Protein AF-A0A1A9QE42-F1 (afdb_monomer)

Sequence (151 aa):
MALKPILTAIAGVGTIGGVATGSYYLLRTNEDNKDTEIKVVTPKSLLQELAGDDFEKLNTATDNPEHDKEWGELIKKYLNPGNIKKINLATPITAGDGKTADNILALKNACKTLLQKSENIVDKDKEMARNWCNKKSALIPKATEGSLPRA

Mean predicted aligned error: 15.83 Å

Radius of gyration: 29.44 Å; Cα contacts (8 Å, |Δi|>4): 110; chains: 1; bounding box: 93×80×57 Å

pLDDT: mean 74.09, std 19.05, range [37.62, 94.38]

Foldseek 3Di:
DDDDDDDDDDDDDDDDDDDDPDDDDPPPPPVDDDDDDPPPPQQDFLLRVLPDPLFDFADLDLPDCGCLVVLQLLLVCLVVVPPHDDQDWPDDQDDDPPCSSVSSNRLSVSLVVLRRDRPPDDVVSNVNCLQRGGPNHPSGDDPPDDPDPPD

Organism: NCBI:txid432608

Structure (mmCIF, N/CA/C/O backbone):
data_AF-A0A1A9QE42-F1
#
_entry.id   AF-A0A1A9QE42-F1
#
loop_
_atom_site.group_PDB
_atom_site.id
_atom_site.type_symbol
_atom_site.label_atom_id
_atom_site.label_alt_id
_atom_site.label_comp_id
_atom_site.label_asym_id
_atom_site.label_entity_id
_atom_site.label_seq_id
_atom_site.pdbx_PDB_ins_code
_atom_site.Cartn_x
_atom_site.Cartn_y
_atom_site.Cartn_z
_atom_site.occupancy
_atom_site.B_iso_or_equiv
_atom_site.auth_seq_id
_atom_site.auth_comp_id
_atom_site.auth_asym_id
_atom_site.auth_atom_id
_atom_site.pdbx_PDB_model_num
ATOM 1 N N . MET A 1 1 ? 55.199 61.631 -25.850 1.00 37.62 1 MET A N 1
ATOM 2 C CA . MET A 1 1 ? 56.049 60.430 -26.005 1.00 37.62 1 MET A CA 1
ATOM 3 C C . MET A 1 1 ? 55.155 59.214 -25.856 1.00 37.62 1 MET A C 1
ATOM 5 O O . MET A 1 1 ? 54.446 59.126 -24.866 1.00 37.62 1 MET A O 1
ATOM 9 N N . ALA A 1 2 ? 55.111 58.360 -26.876 1.00 47.47 2 ALA A N 1
ATOM 10 C CA . ALA A 1 2 ? 54.311 57.141 -26.903 1.00 47.47 2 ALA A CA 1
ATOM 11 C C . ALA A 1 2 ? 55.162 55.958 -26.428 1.00 47.47 2 ALA A C 1
ATOM 13 O O . ALA A 1 2 ? 56.290 55.809 -26.894 1.00 47.47 2 ALA A O 1
ATOM 14 N N . LEU A 1 3 ? 54.621 55.109 -25.555 1.00 44.25 3 LEU A N 1
ATOM 15 C CA . LEU A 1 3 ? 55.224 53.826 -25.197 1.00 44.25 3 LEU A CA 1
ATOM 16 C C . LEU A 1 3 ? 54.167 52.725 -25.340 1.00 44.25 3 LEU A C 1
ATOM 18 O O . LEU A 1 3 ? 53.099 52.779 -24.736 1.00 44.25 3 LEU A O 1
ATOM 22 N N . LYS A 1 4 ? 54.475 51.780 -26.231 1.00 45.75 4 LYS A N 1
ATOM 23 C CA . LYS A 1 4 ? 53.705 50.576 -26.570 1.00 45.75 4 LYS A CA 1
ATOM 24 C C . LYS A 1 4 ? 53.989 49.460 -25.546 1.00 45.75 4 LYS A C 1
ATOM 26 O O . LYS A 1 4 ? 55.092 49.440 -24.999 1.00 45.75 4 LYS A O 1
ATOM 31 N N . PRO A 1 5 ? 53.058 48.516 -25.317 1.00 53.81 5 PRO A N 1
ATOM 32 C CA . PRO A 1 5 ? 53.241 47.424 -24.362 1.00 53.81 5 PRO A CA 1
ATOM 33 C C . PRO A 1 5 ? 54.117 46.293 -24.926 1.00 53.81 5 PRO A C 1
ATOM 35 O O . PRO A 1 5 ? 54.009 45.936 -26.099 1.00 53.81 5 PRO A O 1
ATOM 38 N N . ILE A 1 6 ? 54.966 45.723 -24.066 1.00 49.62 6 ILE A N 1
ATOM 39 C CA . ILE A 1 6 ? 55.826 44.566 -24.347 1.00 49.62 6 ILE A CA 1
ATOM 40 C C . ILE A 1 6 ? 55.251 43.322 -23.649 1.00 49.62 6 ILE A C 1
ATOM 42 O O . ILE A 1 6 ? 54.850 43.371 -22.489 1.00 49.62 6 ILE A O 1
ATOM 46 N N . LEU A 1 7 ? 55.228 42.229 -24.415 1.00 54.75 7 LEU A N 1
ATOM 47 C CA . LEU A 1 7 ? 54.902 40.834 -24.094 1.00 54.75 7 LEU A CA 1
ATOM 48 C C . LEU A 1 7 ? 55.555 40.289 -22.815 1.00 54.75 7 LEU A C 1
ATOM 50 O O . LEU A 1 7 ? 56.723 40.575 -22.561 1.00 54.75 7 LEU A O 1
ATOM 54 N N . THR A 1 8 ? 54.902 39.332 -22.140 1.00 48.69 8 THR A N 1
ATOM 55 C CA . THR 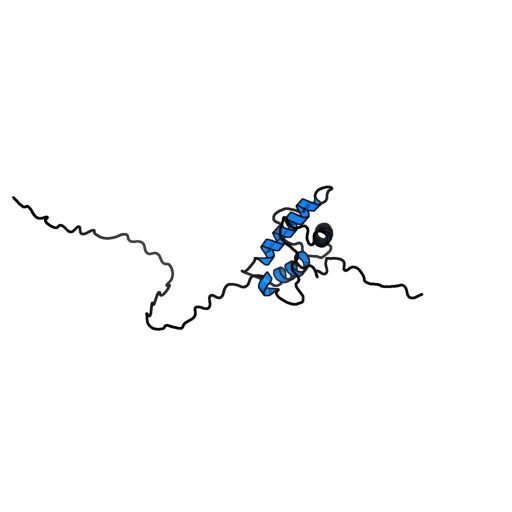A 1 8 ? 55.608 38.133 -21.636 1.00 48.69 8 THR A CA 1
ATOM 56 C C . THR A 1 8 ? 54.663 36.969 -21.320 1.00 48.69 8 THR A C 1
ATOM 58 O O . THR A 1 8 ? 53.677 37.114 -20.605 1.00 48.69 8 THR A O 1
ATOM 61 N N . ALA A 1 9 ? 54.992 35.808 -21.889 1.00 53.25 9 ALA A N 1
ATOM 62 C CA . ALA A 1 9 ? 54.388 34.509 -21.629 1.00 53.25 9 ALA A CA 1
ATOM 63 C C . ALA A 1 9 ? 54.860 33.951 -20.277 1.00 53.25 9 ALA A C 1
ATOM 65 O O . ALA A 1 9 ? 56.025 34.123 -19.918 1.00 53.25 9 ALA A O 1
ATOM 66 N N . ILE A 1 10 ? 53.985 33.234 -19.567 1.00 50.34 10 ILE A N 1
ATOM 67 C CA . ILE A 1 10 ? 54.361 32.463 -18.378 1.00 50.34 10 ILE A CA 1
ATOM 68 C C . ILE A 1 10 ? 54.136 30.984 -18.690 1.00 50.34 10 ILE A C 1
ATOM 70 O O . ILE A 1 10 ? 53.006 30.523 -18.836 1.00 50.34 10 ILE A O 1
ATOM 74 N N . ALA A 1 11 ? 55.247 30.265 -18.831 1.00 53.06 11 ALA A N 1
ATOM 75 C CA . ALA A 1 11 ? 55.303 28.815 -18.864 1.00 53.06 11 ALA A CA 1
ATOM 76 C C . ALA A 1 11 ? 55.083 28.275 -17.442 1.00 53.06 11 ALA A C 1
ATOM 78 O O . ALA A 1 11 ? 55.794 28.668 -16.517 1.00 53.06 11 ALA A O 1
ATOM 79 N N . GLY A 1 12 ? 54.104 27.386 -17.268 1.00 45.31 12 GLY A N 1
ATOM 80 C CA . GLY A 1 12 ? 53.845 26.670 -16.019 1.00 45.31 12 GLY A CA 1
ATOM 81 C C . GLY A 1 12 ? 54.093 25.173 -16.194 1.00 45.31 12 GLY A C 1
ATOM 82 O O . GLY A 1 12 ? 53.521 24.541 -17.076 1.00 45.31 12 GLY A O 1
ATOM 83 N N . VAL A 1 13 ? 54.985 24.637 -15.366 1.00 51.59 13 VAL A N 1
ATOM 84 C CA . VAL A 1 13 ? 55.571 23.293 -15.408 1.00 51.59 13 VAL A CA 1
ATOM 85 C C . VAL A 1 13 ? 54.728 22.283 -14.614 1.00 51.59 13 VAL A C 1
ATOM 87 O O . VAL A 1 13 ? 54.366 22.550 -13.477 1.00 51.59 13 VAL A O 1
ATOM 90 N N . GLY A 1 14 ? 54.470 21.122 -15.225 1.00 51.94 14 GLY A N 1
ATOM 91 C CA . GLY A 1 14 ? 54.789 19.777 -14.710 1.00 51.94 14 GLY A CA 1
ATOM 92 C C . GLY A 1 14 ? 54.245 19.247 -13.367 1.00 51.94 14 GLY A C 1
ATOM 93 O O . GLY A 1 14 ? 54.569 19.733 -12.293 1.00 51.94 14 GLY A O 1
ATOM 94 N N . THR A 1 15 ? 53.613 18.071 -13.498 1.00 53.75 15 THR A N 1
ATOM 95 C CA . THR A 1 15 ? 53.556 16.906 -12.585 1.00 53.75 15 THR A CA 1
ATOM 96 C C . THR A 1 15 ? 52.681 16.965 -11.331 1.00 53.75 15 THR A C 1
ATOM 98 O O . THR A 1 15 ? 53.119 17.383 -10.266 1.00 53.75 15 THR A O 1
ATOM 101 N N . ILE A 1 16 ? 51.508 16.326 -11.416 1.00 50.75 16 ILE A N 1
ATOM 102 C CA . ILE A 1 16 ? 50.961 15.556 -10.292 1.00 50.75 16 ILE A CA 1
ATOM 103 C C . ILE A 1 16 ? 50.712 14.138 -10.802 1.00 50.75 16 ILE A C 1
ATOM 105 O O . ILE A 1 16 ? 49.814 13.887 -11.603 1.00 50.75 16 ILE A O 1
ATOM 109 N N . GLY A 1 17 ? 51.591 13.230 -10.382 1.00 47.62 17 GLY A N 1
ATOM 110 C CA . GLY A 1 17 ? 51.417 11.799 -10.555 1.00 47.62 17 GLY A CA 1
ATOM 111 C C . GLY A 1 17 ? 50.293 11.291 -9.657 1.00 47.62 17 GLY A C 1
ATOM 112 O O . GLY A 1 17 ? 50.230 11.615 -8.474 1.00 47.62 17 GLY A O 1
ATOM 113 N N . GLY A 1 18 ? 49.424 10.477 -10.240 1.00 44.84 18 GLY A N 1
ATOM 114 C CA . GLY A 1 18 ? 48.373 9.743 -9.554 1.00 44.84 18 GLY A CA 1
ATOM 115 C C . GLY A 1 18 ? 47.697 8.827 -10.561 1.00 44.84 18 GLY A C 1
ATOM 116 O O . GLY A 1 18 ? 46.853 9.263 -11.335 1.00 44.84 18 GLY A O 1
ATOM 117 N N . VAL A 1 19 ? 48.115 7.563 -10.604 1.00 51.16 19 VAL A N 1
ATOM 118 C CA . VAL A 1 19 ? 47.432 6.518 -11.375 1.00 51.16 19 VAL A CA 1
ATOM 119 C C . VAL A 1 19 ? 46.074 6.260 -10.730 1.00 51.16 19 VAL A C 1
ATOM 121 O O . VAL A 1 19 ? 45.980 5.555 -9.730 1.00 51.16 19 VAL A O 1
ATOM 124 N N . ALA A 1 20 ? 45.019 6.831 -11.306 1.00 48.28 20 ALA A N 1
ATOM 125 C CA . ALA A 1 20 ? 43.667 6.342 -11.097 1.00 48.28 20 ALA A CA 1
ATOM 126 C C . ALA A 1 20 ? 43.418 5.216 -12.108 1.00 48.28 20 ALA A C 1
ATOM 128 O O . ALA A 1 20 ? 43.107 5.445 -13.276 1.00 48.28 20 ALA A O 1
ATOM 129 N N . THR A 1 21 ? 43.591 3.977 -11.656 1.00 56.78 21 THR A N 1
ATOM 130 C CA . THR A 1 21 ? 42.957 2.818 -12.278 1.00 56.78 21 THR A CA 1
ATOM 131 C C . THR A 1 21 ? 41.445 2.992 -12.151 1.00 56.78 21 THR A C 1
ATOM 133 O O . THR A 1 21 ? 40.876 2.873 -11.071 1.00 56.78 21 THR A O 1
ATOM 136 N N . GLY A 1 22 ? 40.786 3.321 -13.257 1.00 46.12 22 GLY A N 1
ATOM 137 C CA . GLY A 1 22 ? 39.348 3.560 -13.262 1.00 46.12 22 GLY A CA 1
ATOM 138 C C . GLY A 1 22 ? 38.793 3.589 -14.672 1.00 46.12 22 GLY A C 1
ATOM 139 O O . GLY A 1 22 ? 38.494 4.651 -15.192 1.00 46.12 22 GLY A O 1
ATOM 140 N N . SER A 1 23 ? 38.723 2.404 -15.275 1.00 47.69 23 SER A N 1
ATOM 141 C CA . SER A 1 23 ? 37.810 2.013 -16.353 1.00 47.69 23 SER A CA 1
ATOM 142 C C . SER A 1 23 ? 37.538 3.041 -17.456 1.00 47.69 23 SER A C 1
ATOM 144 O O . SER A 1 23 ? 36.629 3.859 -17.365 1.00 47.69 23 SER A O 1
ATOM 146 N N . TYR A 1 24 ? 38.289 2.884 -18.550 1.00 46.09 24 TYR A N 1
ATOM 147 C CA . TYR A 1 24 ? 37.805 2.941 -19.934 1.00 46.09 24 TYR A CA 1
ATOM 148 C C . TYR A 1 24 ? 36.317 3.321 -20.084 1.00 46.09 24 TYR A C 1
ATOM 150 O O . TYR A 1 24 ? 35.446 2.454 -20.124 1.00 46.09 24 TYR A O 1
ATOM 158 N N . TYR A 1 25 ? 36.035 4.608 -20.266 1.00 51.28 25 TYR A N 1
ATOM 159 C CA . TYR A 1 25 ? 34.904 5.028 -21.085 1.00 51.28 25 TYR A CA 1
ATOM 160 C C . TYR A 1 25 ? 35.480 5.711 -22.317 1.00 51.28 25 TYR A C 1
ATOM 162 O O . TYR A 1 25 ? 35.913 6.860 -22.287 1.00 51.28 25 TYR A O 1
ATOM 170 N N . LEU A 1 26 ? 35.556 4.925 -23.391 1.00 52.41 26 LEU A N 1
ATOM 171 C CA . LEU A 1 26 ? 35.892 5.357 -24.739 1.00 52.41 26 LEU A CA 1
ATOM 172 C C . LEU A 1 26 ? 34.898 6.437 -25.185 1.00 52.41 26 LEU A C 1
ATOM 174 O O . LEU A 1 26 ? 33.880 6.141 -25.806 1.00 52.41 26 LEU A O 1
ATOM 178 N N . LEU A 1 27 ? 35.213 7.699 -24.908 1.00 50.91 27 LEU A N 1
ATOM 179 C CA . LEU A 1 27 ? 34.693 8.824 -25.673 1.00 50.91 27 LEU A CA 1
ATOM 180 C C . LEU A 1 27 ? 35.377 8.799 -27.040 1.00 50.91 27 LEU A C 1
ATOM 182 O O . LEU A 1 27 ? 36.393 9.447 -27.271 1.00 50.91 27 LEU A O 1
ATOM 186 N N . ARG A 1 28 ? 34.823 7.995 -27.946 1.00 44.22 28 ARG A N 1
ATOM 187 C CA . ARG A 1 28 ? 35.082 8.122 -29.375 1.00 44.22 28 ARG A CA 1
ATOM 188 C C . ARG A 1 28 ? 33.963 8.980 -29.950 1.00 44.22 28 ARG A C 1
ATOM 190 O O . ARG A 1 28 ? 32.933 8.465 -30.371 1.00 44.22 28 ARG A O 1
ATOM 197 N N . THR A 1 29 ? 34.149 10.295 -29.924 1.00 44.31 29 THR A N 1
ATOM 198 C CA . THR A 1 29 ? 33.331 11.213 -30.717 1.00 44.31 29 THR A CA 1
ATOM 199 C C . THR A 1 29 ? 33.710 11.005 -32.180 1.00 44.31 29 THR A C 1
ATOM 201 O O . THR A 1 29 ? 34.684 11.571 -32.666 1.00 44.31 29 THR A O 1
ATOM 204 N N . ASN A 1 30 ? 32.988 10.126 -32.874 1.00 40.69 30 ASN A N 1
ATOM 205 C CA . ASN A 1 30 ? 32.936 10.208 -34.326 1.00 40.69 30 ASN A CA 1
ATOM 206 C C . ASN A 1 30 ? 31.893 11.288 -34.644 1.00 40.69 30 ASN A C 1
ATOM 208 O O . ASN A 1 30 ? 30.700 11.073 -34.446 1.00 40.69 30 ASN A O 1
ATOM 212 N N . GLU A 1 31 ? 32.369 12.450 -35.084 1.00 50.78 31 GLU A N 1
ATOM 213 C CA . GLU A 1 31 ? 31.597 13.620 -35.541 1.00 50.78 31 GLU A CA 1
ATOM 214 C C . GLU A 1 31 ? 30.873 13.410 -36.885 1.00 50.78 31 GLU A C 1
ATOM 216 O O . GLU A 1 31 ? 30.484 14.362 -37.547 1.00 50.78 31 GLU A O 1
ATOM 221 N N . ASP A 1 32 ? 30.616 12.169 -37.278 1.00 49.00 32 ASP A N 1
ATOM 222 C CA . ASP A 1 32 ? 29.921 11.847 -38.518 1.00 49.00 32 ASP A CA 1
ATOM 223 C C . ASP A 1 32 ? 28.941 10.724 -38.223 1.00 49.00 32 ASP A C 1
ATOM 225 O O . ASP A 1 32 ? 29.327 9.561 -38.199 1.00 49.00 32 ASP A O 1
ATOM 229 N N . ASN A 1 33 ? 27.711 11.096 -37.865 1.00 43.66 33 ASN A N 1
ATOM 230 C CA . ASN A 1 33 ? 26.443 10.410 -38.146 1.00 43.66 33 ASN A CA 1
ATOM 231 C C . ASN A 1 33 ? 25.339 11.136 -37.352 1.00 43.66 33 ASN A C 1
ATOM 233 O O . ASN A 1 33 ? 25.029 10.808 -36.207 1.00 43.66 33 ASN A O 1
ATOM 237 N N . LYS A 1 34 ? 24.743 12.161 -37.978 1.00 46.78 34 LYS A N 1
ATOM 238 C CA . LYS A 1 34 ? 23.351 12.545 -37.696 1.00 46.78 34 LYS A CA 1
ATOM 239 C C . LYS A 1 34 ? 22.483 11.287 -37.845 1.00 46.78 34 LYS A C 1
ATOM 241 O O . LYS A 1 34 ? 22.752 10.491 -38.735 1.00 46.78 34 LYS A O 1
ATOM 246 N N . ASP A 1 35 ? 21.469 11.140 -36.996 1.00 49.91 35 ASP A N 1
ATOM 247 C CA . ASP A 1 35 ? 20.508 10.021 -36.967 1.00 49.91 35 ASP A CA 1
ATOM 248 C C . ASP A 1 35 ? 20.939 8.743 -36.229 1.00 49.91 35 ASP A C 1
ATOM 250 O O . ASP A 1 35 ? 20.719 7.622 -36.678 1.00 49.91 35 ASP A O 1
ATOM 254 N N . THR A 1 36 ? 21.452 8.880 -35.005 1.00 40.19 36 THR A N 1
ATOM 255 C CA . THR A 1 36 ? 21.215 7.834 -33.994 1.00 40.19 36 THR A CA 1
ATOM 256 C C . THR A 1 36 ? 20.475 8.451 -32.817 1.00 40.19 36 THR A C 1
ATOM 258 O O . THR A 1 36 ? 21.071 9.050 -31.924 1.00 40.19 36 THR A O 1
ATOM 261 N N . GLU A 1 37 ? 19.146 8.353 -32.849 1.00 45.66 37 GLU A N 1
ATOM 262 C CA . GLU A 1 37 ? 18.285 8.632 -31.703 1.00 45.66 37 GLU A CA 1
ATOM 263 C C . GLU A 1 37 ? 18.789 7.783 -30.529 1.00 45.66 37 GLU A 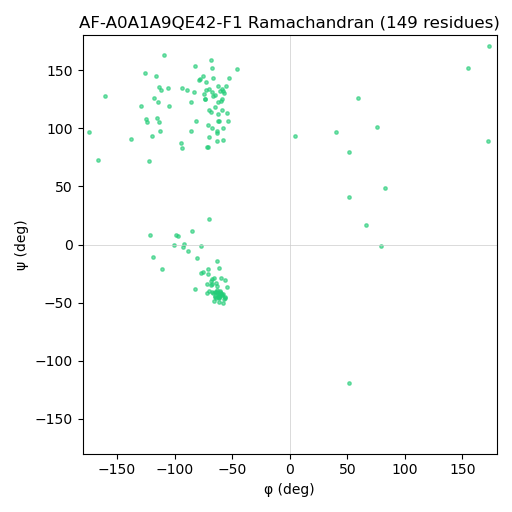C 1
ATOM 265 O O . GLU A 1 37 ? 18.648 6.556 -30.517 1.00 45.66 37 GLU A O 1
ATOM 270 N N . ILE A 1 38 ? 19.449 8.421 -29.557 1.00 43.53 38 ILE A N 1
ATOM 271 C CA . ILE A 1 38 ? 19.779 7.780 -28.290 1.00 43.53 38 ILE A CA 1
ATOM 272 C C . ILE A 1 38 ? 18.435 7.459 -27.641 1.00 43.53 38 ILE A C 1
ATOM 274 O O . ILE A 1 38 ? 17.827 8.312 -26.996 1.00 43.53 38 ILE A O 1
ATOM 278 N N . LYS A 1 39 ? 17.952 6.226 -27.822 1.00 43.31 39 LYS A N 1
ATOM 279 C CA . LYS A 1 39 ? 16.896 5.667 -26.982 1.00 43.31 39 LYS A CA 1
ATOM 280 C C . LYS A 1 39 ? 17.457 5.593 -25.572 1.00 43.31 39 LYS A C 1
ATOM 282 O O . LYS A 1 39 ? 18.060 4.599 -25.175 1.00 43.31 39 LYS A O 1
ATOM 287 N N . VAL A 1 40 ? 17.277 6.675 -24.823 1.00 45.53 40 VAL A N 1
ATOM 288 C CA . VAL A 1 40 ? 17.387 6.669 -23.372 1.00 45.53 40 VAL A CA 1
ATOM 289 C C . VAL A 1 40 ? 16.358 5.647 -22.906 1.00 45.53 40 VAL A C 1
ATOM 291 O O . VAL A 1 40 ? 15.157 5.910 -22.917 1.00 45.53 40 VAL A O 1
ATOM 294 N N . VAL A 1 41 ? 16.811 4.433 -22.590 1.00 51.62 41 VAL A N 1
ATOM 295 C CA . VAL A 1 41 ? 15.966 3.423 -21.957 1.00 51.62 41 VAL A CA 1
ATOM 296 C C . VAL A 1 41 ? 15.766 3.896 -20.526 1.00 51.62 41 VAL A C 1
ATOM 298 O O . VAL A 1 41 ? 16.516 3.537 -19.623 1.00 51.62 41 VAL A O 1
ATOM 301 N N . THR A 1 42 ? 14.796 4.784 -20.322 1.00 57.06 42 THR A N 1
ATOM 302 C CA . THR A 1 42 ? 14.371 5.175 -18.984 1.00 57.06 42 THR A CA 1
ATOM 303 C C . THR A 1 42 ? 13.824 3.915 -18.316 1.00 57.06 42 THR A C 1
ATOM 305 O O . THR A 1 42 ? 12.925 3.283 -18.883 1.00 57.06 42 THR A O 1
ATOM 308 N N . PRO A 1 43 ? 14.358 3.495 -17.157 1.00 62.06 43 PRO A N 1
ATOM 309 C CA . PRO A 1 43 ? 13.854 2.314 -16.479 1.00 62.06 43 PRO A CA 1
ATOM 310 C C . PRO A 1 43 ? 12.375 2.534 -16.158 1.00 62.06 43 PRO A C 1
ATOM 312 O O . PRO A 1 43 ? 12.004 3.542 -15.547 1.00 62.06 43 PRO A O 1
ATOM 315 N N . LYS A 1 44 ? 11.521 1.619 -16.628 1.00 73.94 44 LYS A N 1
ATOM 316 C CA . LYS A 1 44 ? 10.080 1.699 -16.388 1.00 73.94 44 LYS A CA 1
ATOM 317 C C . LYS A 1 44 ? 9.828 1.649 -14.888 1.00 73.94 44 LYS A C 1
ATOM 319 O O . LYS A 1 44 ? 10.372 0.796 -14.190 1.00 73.94 44 LYS A O 1
ATOM 324 N N . SER A 1 45 ? 9.003 2.561 -14.386 1.00 84.69 45 SER A N 1
ATOM 325 C CA . SER A 1 45 ? 8.564 2.481 -12.994 1.00 84.69 45 SER A CA 1
ATOM 326 C C . SER A 1 45 ? 7.649 1.275 -12.793 1.00 84.69 45 SER A C 1
ATOM 328 O O . SER A 1 45 ? 7.008 0.802 -13.733 1.00 84.69 45 SER A O 1
ATOM 330 N N . LEU A 1 46 ? 7.522 0.806 -11.554 1.00 86.06 46 LEU A N 1
ATOM 331 C CA . LEU A 1 46 ? 6.598 -0.265 -11.197 1.00 86.06 46 LEU A CA 1
ATOM 332 C C . LEU A 1 46 ? 5.168 0.069 -11.637 1.00 86.06 46 LEU A C 1
ATOM 334 O O . LEU A 1 46 ? 4.453 -0.804 -12.113 1.00 86.06 46 LEU A O 1
ATOM 338 N N . LEU A 1 47 ? 4.766 1.339 -11.547 1.00 85.69 47 LEU A N 1
ATOM 339 C CA . LEU A 1 47 ? 3.476 1.791 -12.065 1.00 85.69 47 LEU A CA 1
ATOM 340 C C . LEU A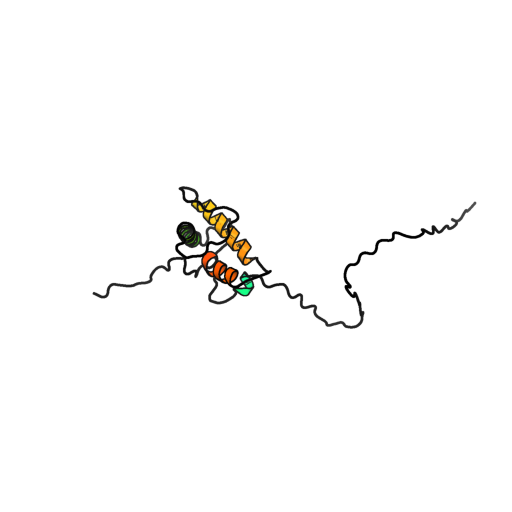 1 47 ? 3.334 1.579 -13.583 1.00 85.69 47 LEU A C 1
ATOM 342 O O . LEU A 1 47 ? 2.263 1.191 -14.036 1.00 85.69 47 LEU A O 1
ATOM 346 N N . GLN A 1 48 ? 4.389 1.826 -14.365 1.00 84.19 48 GLN A N 1
ATOM 347 C CA . GLN A 1 48 ? 4.388 1.581 -15.813 1.00 84.19 48 GLN A CA 1
ATOM 348 C C . GLN A 1 48 ? 4.428 0.085 -16.146 1.00 84.19 48 GLN A C 1
ATOM 350 O O . GLN A 1 48 ? 3.811 -0.338 -17.117 1.00 84.19 48 GLN A O 1
ATOM 355 N N . GLU A 1 49 ? 5.118 -0.718 -15.336 1.00 83.69 49 GLU A N 1
ATOM 356 C CA . GLU A 1 49 ? 5.142 -2.184 -15.442 1.00 83.69 49 GLU A CA 1
ATOM 357 C C . GLU A 1 49 ? 3.790 -2.828 -15.112 1.00 83.69 49 GLU A C 1
ATOM 359 O O . GLU A 1 49 ? 3.467 -3.896 -15.625 1.00 83.69 49 GLU A O 1
ATOM 364 N N . LEU A 1 50 ? 3.011 -2.192 -14.237 1.00 86.25 50 LEU A N 1
ATOM 365 C CA . LEU A 1 50 ? 1.675 -2.634 -13.845 1.00 86.25 50 LEU A CA 1
ATOM 366 C C . LEU A 1 50 ? 0.570 -2.026 -14.714 1.00 86.25 50 LEU A C 1
ATOM 368 O O . LEU A 1 50 ? -0.595 -2.317 -14.471 1.00 86.25 50 LEU A O 1
ATOM 372 N N . ALA A 1 51 ? 0.901 -1.192 -15.703 1.00 77.44 51 ALA A N 1
ATOM 373 C CA . ALA A 1 51 ? -0.095 -0.587 -16.577 1.00 77.44 51 ALA A CA 1
ATOM 374 C C . ALA A 1 51 ? -0.850 -1.680 -17.361 1.00 77.44 51 ALA A C 1
ATOM 376 O O . ALA A 1 51 ? -0.273 -2.365 -18.203 1.00 77.44 51 ALA A O 1
ATOM 377 N N . GLY A 1 52 ? -2.140 -1.849 -17.062 1.00 73.94 52 GLY A N 1
ATOM 378 C CA . GLY A 1 52 ? -3.015 -2.866 -17.646 1.00 73.94 52 GLY A CA 1
ATOM 379 C C . GLY A 1 52 ? -4.384 -2.896 -16.958 1.00 73.94 52 GLY A C 1
ATOM 380 O O . GLY A 1 52 ? -4.585 -2.247 -15.930 1.00 73.94 52 GLY A O 1
ATOM 381 N N . ASP A 1 53 ? -5.336 -3.651 -17.512 1.00 63.97 53 ASP A N 1
ATOM 382 C CA . ASP A 1 53 ? -6.740 -3.673 -17.056 1.00 63.97 53 ASP A CA 1
ATOM 383 C C . ASP A 1 53 ? -6.937 -4.145 -15.602 1.00 63.97 53 ASP A C 1
ATOM 385 O O . ASP A 1 53 ? -7.959 -3.857 -14.963 1.00 63.97 53 ASP A O 1
ATOM 389 N N . ASP A 1 54 ? -5.956 -4.857 -15.050 1.00 80.50 54 ASP A N 1
ATOM 390 C CA . ASP A 1 54 ? -6.005 -5.449 -13.717 1.00 80.50 54 ASP A CA 1
ATOM 391 C C . ASP A 1 54 ? -5.409 -4.553 -12.614 1.00 80.50 54 ASP A C 1
ATOM 393 O O . ASP A 1 54 ? -5.479 -4.903 -11.430 1.00 80.50 54 ASP A O 1
ATOM 397 N N . PHE A 1 55 ? -4.876 -3.379 -12.972 1.00 86.81 55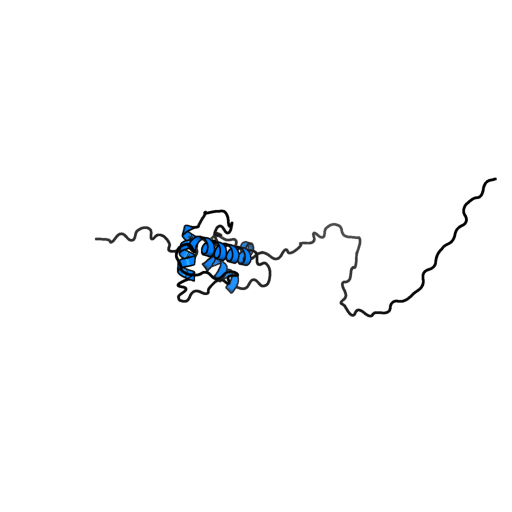 PHE A N 1
ATOM 398 C CA . PHE A 1 55 ? -4.289 -2.434 -12.028 1.00 86.81 55 PHE A CA 1
ATOM 399 C C . PHE A 1 55 ? -4.919 -1.041 -12.124 1.00 86.81 55 PHE A C 1
ATOM 401 O O . PHE A 1 55 ? -4.655 -0.264 -13.038 1.00 86.81 55 PHE A O 1
ATOM 408 N N . GLU A 1 56 ? -5.713 -0.691 -11.115 1.00 89.75 56 GLU A N 1
ATOM 409 C CA . GLU A 1 56 ? -6.265 0.649 -10.943 1.00 89.75 56 GLU A CA 1
ATOM 410 C C . GLU A 1 56 ? -5.651 1.261 -9.687 1.00 89.75 56 GLU A C 1
ATOM 412 O O . GLU A 1 56 ? -5.970 0.860 -8.567 1.00 89.75 56 GLU A O 1
ATOM 417 N N . LYS A 1 57 ? -4.715 2.200 -9.862 1.00 90.38 57 LYS A N 1
ATOM 418 C CA . LYS A 1 57 ? -3.988 2.785 -8.728 1.00 90.38 57 LYS A CA 1
ATOM 419 C C . LYS A 1 57 ? -4.958 3.451 -7.746 1.00 90.38 57 LYS A C 1
ATOM 421 O O . LYS A 1 57 ? -5.818 4.234 -8.147 1.00 90.38 57 LYS A O 1
ATOM 426 N N . LEU A 1 58 ? -4.773 3.190 -6.455 1.00 90.56 58 LEU A N 1
ATOM 427 C CA . LEU A 1 58 ? -5.390 4.006 -5.414 1.00 90.56 58 LEU A CA 1
ATOM 428 C C . LEU A 1 58 ? -4.774 5.406 -5.423 1.00 90.56 58 LEU A C 1
ATOM 430 O O . LEU A 1 58 ? -3.614 5.601 -5.798 1.00 90.56 58 LEU A O 1
ATOM 434 N N . ASN A 1 59 ? -5.554 6.390 -4.987 1.00 90.31 59 ASN A N 1
ATOM 435 C CA . ASN A 1 59 ? -5.064 7.755 -4.875 1.00 90.31 59 ASN A CA 1
ATOM 436 C C . ASN A 1 59 ? -4.054 7.836 -3.717 1.00 90.31 59 ASN A C 1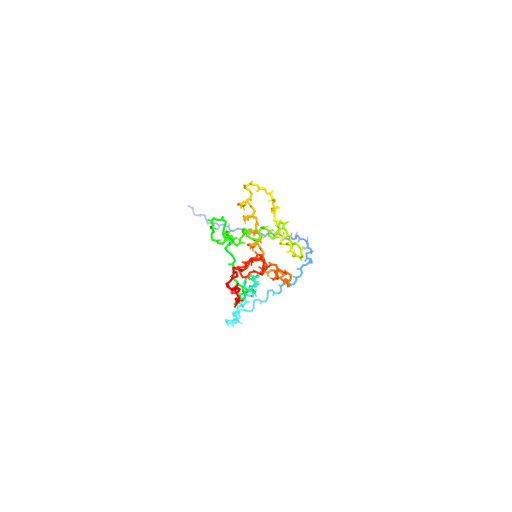
ATOM 438 O O . ASN A 1 59 ? -4.400 7.604 -2.558 1.00 90.31 59 ASN A O 1
ATOM 442 N N . THR A 1 60 ? -2.794 8.135 -4.044 1.00 89.56 60 THR A N 1
ATOM 443 C CA . THR A 1 60 ? -1.693 8.272 -3.078 1.00 89.56 60 THR A CA 1
ATOM 444 C C . THR A 1 60 ? -1.388 9.731 -2.718 1.00 89.56 60 THR A C 1
ATOM 446 O O . THR A 1 60 ? -0.352 9.996 -2.106 1.00 89.56 60 THR A O 1
ATOM 449 N N . ALA A 1 61 ? -2.210 10.694 -3.146 1.00 86.19 61 ALA A N 1
ATOM 450 C CA . ALA A 1 61 ? -2.077 12.088 -2.737 1.00 86.19 61 ALA A CA 1
ATOM 451 C C . ALA A 1 61 ? -2.531 12.239 -1.279 1.00 86.19 61 ALA A C 1
ATOM 453 O O . ALA A 1 61 ? -3.549 11.690 -0.856 1.00 86.19 61 ALA A O 1
ATOM 454 N N . THR A 1 62 ? -1.725 12.940 -0.489 1.00 81.56 62 THR A N 1
ATOM 455 C CA . THR A 1 62 ? -1.857 13.003 0.973 1.00 81.56 62 THR A CA 1
ATOM 456 C C . THR A 1 62 ? -3.006 13.898 1.432 1.00 81.56 62 THR A C 1
ATOM 458 O O . THR A 1 62 ? -3.520 13.723 2.528 1.00 81.56 62 THR A O 1
ATOM 461 N N . ASP A 1 63 ? -3.403 14.840 0.586 1.00 82.50 63 ASP A N 1
ATOM 462 C CA . ASP A 1 63 ? -4.443 15.849 0.777 1.00 82.50 63 ASP A CA 1
ATOM 463 C C . ASP A 1 63 ? -5.771 15.485 0.093 1.00 82.50 63 ASP A C 1
ATOM 465 O O . ASP A 1 63 ? -6.744 16.230 0.189 1.00 82.50 63 ASP A O 1
ATOM 469 N N . ASN A 1 64 ? -5.828 14.337 -0.587 1.00 82.75 64 ASN A N 1
ATOM 470 C CA . ASN A 1 64 ? -7.010 13.908 -1.317 1.00 82.75 64 ASN A CA 1
ATOM 471 C C . ASN A 1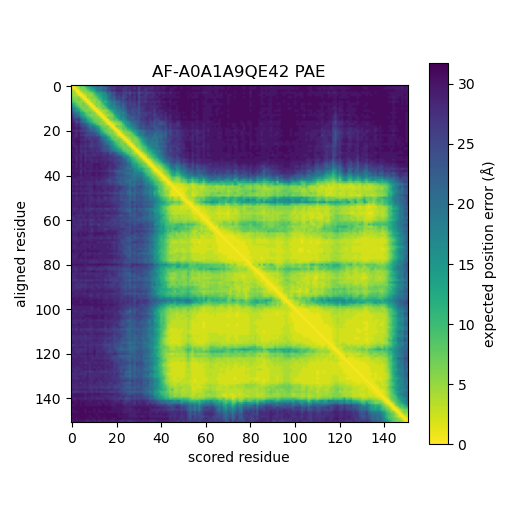 64 ? -7.749 12.789 -0.553 1.00 82.75 64 ASN A C 1
ATOM 473 O O . ASN A 1 64 ? -7.156 11.722 -0.347 1.00 82.75 64 ASN A O 1
ATOM 477 N N . PRO A 1 65 ? -9.021 12.999 -0.153 1.00 84.00 65 PRO A N 1
ATOM 478 C CA . PRO A 1 65 ? -9.825 11.989 0.541 1.00 84.00 65 PRO A CA 1
ATOM 479 C C . PRO A 1 65 ? -10.381 10.900 -0.395 1.00 84.00 65 PRO A C 1
ATOM 481 O O . PRO A 1 65 ? -11.089 9.985 0.031 1.00 84.00 65 PRO A O 1
ATOM 484 N N . GLU A 1 66 ? -10.107 10.992 -1.696 1.00 85.50 66 GLU A N 1
ATOM 485 C CA . GLU A 1 66 ? -10.473 9.971 -2.664 1.00 85.50 66 GLU A CA 1
ATOM 486 C C . GLU A 1 66 ? -9.872 8.615 -2.265 1.00 85.50 66 GLU A C 1
ATOM 488 O O . GLU A 1 66 ? -8.677 8.480 -1.987 1.00 85.50 66 GLU A O 1
ATOM 493 N N . HIS A 1 67 ? -10.729 7.597 -2.267 1.00 88.81 67 HIS A N 1
ATOM 494 C CA . HIS A 1 67 ? -10.436 6.233 -1.836 1.00 88.81 67 HIS A CA 1
ATOM 495 C C . HIS A 1 67 ? -10.139 6.033 -0.335 1.00 88.81 67 HIS A C 1
ATOM 497 O O . HIS A 1 67 ? -9.607 4.991 0.053 1.00 88.81 67 HIS A O 1
ATOM 503 N N . ASP A 1 68 ? -10.479 6.980 0.549 1.00 87.69 68 ASP A N 1
ATOM 504 C CA . ASP A 1 68 ? -10.251 6.820 1.997 1.00 87.69 68 ASP A CA 1
ATOM 505 C C . ASP A 1 68 ? -10.974 5.599 2.594 1.00 87.69 68 ASP A C 1
ATOM 507 O O . ASP A 1 68 ? -10.480 4.983 3.542 1.00 87.69 68 ASP A O 1
ATOM 511 N N . LYS A 1 69 ? -12.111 5.190 2.015 1.00 89.56 69 LYS A N 1
ATOM 512 C CA . LYS A 1 69 ? -12.823 3.969 2.418 1.00 89.56 69 LYS A CA 1
ATOM 513 C C . LYS A 1 69 ? -11.992 2.719 2.116 1.00 89.56 69 LYS A C 1
ATOM 515 O O . LYS A 1 69 ? -11.816 1.874 2.991 1.00 89.56 69 LYS A O 1
ATOM 520 N N . GLU A 1 70 ? -11.460 2.612 0.904 1.00 92.56 70 GLU A N 1
ATOM 521 C CA . GLU A 1 70 ? -10.579 1.533 0.459 1.00 92.56 70 GLU A CA 1
ATOM 522 C C . GLU A 1 70 ? -9.295 1.497 1.292 1.00 92.56 70 GLU A C 1
ATOM 524 O O . GLU A 1 70 ? -8.889 0.429 1.755 1.00 92.56 70 GLU A O 1
ATOM 529 N N . TRP A 1 71 ? -8.699 2.662 1.565 1.00 92.56 71 TRP A N 1
ATOM 530 C CA . TRP A 1 71 ? -7.551 2.772 2.463 1.00 92.56 71 TRP A CA 1
ATOM 531 C C . TRP A 1 71 ? -7.882 2.304 3.882 1.00 92.56 71 TRP A C 1
ATOM 533 O O . TRP A 1 71 ? -7.092 1.579 4.488 1.00 92.56 71 TRP A O 1
ATOM 543 N N . GLY A 1 72 ? -9.065 2.645 4.396 1.00 90.75 72 GLY A N 1
ATOM 544 C CA . GLY A 1 72 ? -9.562 2.159 5.680 1.00 90.75 72 GLY A CA 1
ATOM 545 C C . GLY A 1 72 ? -9.670 0.631 5.738 1.00 90.75 72 GLY A C 1
ATOM 546 O O . GLY A 1 72 ? -9.234 0.020 6.715 1.00 90.75 72 GLY A O 1
ATOM 547 N N . GLU A 1 73 ? -10.187 -0.008 4.687 1.00 91.25 73 GLU A N 1
ATOM 548 C CA . GLU A 1 73 ? -10.257 -1.474 4.596 1.00 91.25 73 GLU A CA 1
ATOM 549 C C . GLU A 1 73 ? -8.866 -2.119 4.534 1.00 91.25 73 GLU A C 1
ATOM 551 O O . GLU A 1 73 ? -8.602 -3.110 5.224 1.00 91.25 73 GLU A O 1
ATOM 556 N N . LEU A 1 74 ? -7.936 -1.521 3.788 1.00 92.31 74 LEU A N 1
ATOM 557 C CA . LEU A 1 74 ? -6.550 -1.980 3.751 1.00 92.31 74 LEU A CA 1
ATOM 558 C C . LEU A 1 74 ? -5.870 -1.848 5.115 1.00 92.31 74 LEU A C 1
ATOM 560 O O . LEU A 1 74 ? -5.173 -2.768 5.528 1.00 92.31 74 LEU A O 1
ATOM 564 N N . ILE A 1 75 ? -6.111 -0.777 5.873 1.00 92.12 75 ILE A N 1
ATOM 565 C CA . ILE A 1 75 ? -5.574 -0.638 7.237 1.00 92.12 75 ILE A CA 1
ATOM 566 C C . ILE A 1 75 ? -6.112 -1.735 8.152 1.00 92.12 75 ILE A C 1
ATOM 568 O O . ILE A 1 75 ? -5.336 -2.343 8.892 1.00 92.12 75 ILE A O 1
ATOM 572 N N . LYS A 1 76 ? -7.411 -2.052 8.076 1.00 90.50 76 LYS A N 1
ATOM 573 C CA . LYS A 1 76 ? -7.992 -3.171 8.838 1.00 90.50 76 LYS A CA 1
ATOM 574 C C . LYS A 1 76 ? -7.290 -4.489 8.504 1.00 90.50 76 LYS A C 1
ATOM 576 O O . LYS A 1 76 ? -6.976 -5.255 9.416 1.00 90.50 76 LYS A O 1
ATOM 581 N N . LYS A 1 77 ? -6.997 -4.735 7.221 1.00 90.75 77 LYS A N 1
ATOM 582 C CA . LYS A 1 77 ? -6.215 -5.898 6.769 1.00 90.75 77 LYS A CA 1
ATOM 583 C C . LYS A 1 77 ? -4.752 -5.828 7.196 1.00 90.75 77 LYS A C 1
ATOM 585 O O . LYS A 1 77 ? -4.183 -6.851 7.535 1.00 90.75 77 LYS A O 1
ATOM 590 N N . TYR A 1 78 ? -4.135 -4.656 7.241 1.00 90.88 78 TYR A N 1
ATOM 591 C CA . TYR A 1 78 ? -2.756 -4.501 7.704 1.00 90.88 78 TYR A CA 1
ATOM 592 C C . TYR A 1 78 ? -2.610 -4.819 9.197 1.00 90.88 78 TYR A C 1
ATOM 594 O O . TYR A 1 78 ? -1.653 -5.483 9.614 1.00 90.88 78 TYR A O 1
ATOM 602 N N . LEU A 1 79 ? -3.573 -4.360 9.999 1.00 90.19 79 LEU A N 1
ATOM 603 C CA . LEU A 1 79 ? -3.658 -4.654 11.428 1.00 90.19 79 LEU A CA 1
ATOM 604 C C . LEU A 1 79 ? -3.963 -6.139 11.675 1.00 90.19 79 LEU A C 1
ATOM 606 O O . LEU A 1 79 ? -3.410 -6.716 12.606 1.00 90.19 79 LEU A O 1
ATOM 610 N N . ASN A 1 80 ? -4.744 -6.771 10.793 1.00 89.06 80 ASN A N 1
ATOM 611 C CA . ASN A 1 80 ? -5.102 -8.192 10.850 1.00 89.06 80 ASN A CA 1
ATOM 612 C C . ASN A 1 80 ? -4.685 -8.937 9.563 1.00 89.06 80 ASN A C 1
ATOM 614 O O . ASN A 1 80 ? -5.543 -9.299 8.752 1.00 89.06 80 ASN A O 1
ATOM 618 N N . PRO A 1 81 ? -3.374 -9.169 9.351 1.00 80.88 81 PRO A N 1
ATOM 619 C CA . PRO A 1 81 ? -2.823 -9.593 8.058 1.00 80.88 81 PRO A CA 1
ATOM 620 C C . PRO A 1 81 ? -3.170 -11.028 7.656 1.00 80.88 81 PRO A C 1
ATOM 622 O O . PRO A 1 81 ? -3.085 -11.358 6.475 1.00 80.88 81 PRO A O 1
ATOM 625 N N . GLY A 1 82 ? -3.534 -11.907 8.595 1.00 83.75 82 GLY A N 1
ATOM 626 C CA . GLY A 1 82 ? -3.633 -13.341 8.311 1.00 83.75 82 GLY A CA 1
ATOM 627 C C . GLY A 1 82 ? -2.343 -13.853 7.653 1.00 83.75 82 GLY A C 1
ATOM 628 O O . GLY A 1 82 ? -1.267 -13.712 8.227 1.00 83.75 82 GLY A O 1
ATOM 629 N N . ASN A 1 83 ? -2.452 -14.370 6.424 1.00 83.38 83 ASN A N 1
ATOM 630 C CA . ASN A 1 83 ? -1.324 -14.862 5.614 1.00 83.38 83 ASN A CA 1
ATOM 631 C C . ASN A 1 83 ? -0.792 -13.846 4.581 1.00 83.38 83 ASN A C 1
ATOM 633 O O . ASN A 1 83 ? 0.028 -14.189 3.730 1.00 83.38 83 ASN A O 1
ATOM 637 N N . ILE A 1 84 ? -1.275 -12.604 4.604 1.00 85.69 84 ILE A N 1
ATOM 638 C CA . ILE A 1 84 ? -0.927 -11.582 3.615 1.00 85.69 84 ILE A CA 1
ATOM 639 C C . ILE A 1 84 ? 0.398 -10.923 4.006 1.00 85.69 84 ILE A C 1
ATOM 641 O O . ILE A 1 84 ? 0.581 -10.471 5.138 1.00 85.69 84 ILE A O 1
ATOM 645 N N . LYS A 1 85 ? 1.325 -10.810 3.048 1.00 88.31 85 LYS A N 1
ATOM 646 C CA . LYS A 1 85 ? 2.581 -10.075 3.252 1.00 88.31 85 LYS A CA 1
ATOM 647 C C . LYS A 1 85 ? 2.301 -8.587 3.434 1.00 88.31 85 LYS A C 1
ATOM 649 O O . LYS A 1 85 ? 1.654 -7.966 2.590 1.00 88.31 85 LYS A O 1
ATOM 654 N N . LYS A 1 86 ? 2.837 -8.012 4.509 1.00 89.50 86 LYS A N 1
ATOM 655 C CA . LYS A 1 86 ? 2.744 -6.577 4.788 1.00 89.50 86 LYS A CA 1
ATOM 656 C C . LYS A 1 86 ? 3.637 -5.780 3.845 1.00 89.50 86 LYS A C 1
ATOM 658 O O . LYS A 1 86 ? 4.766 -6.183 3.567 1.00 89.50 86 LYS A O 1
ATOM 663 N N . ILE A 1 87 ? 3.124 -4.641 3.393 1.00 91.06 87 ILE A N 1
ATOM 664 C CA . ILE A 1 87 ? 3.939 -3.616 2.748 1.00 91.06 87 ILE A CA 1
ATOM 665 C C . ILE A 1 87 ? 4.904 -3.003 3.763 1.00 91.06 87 ILE A C 1
ATOM 667 O O . ILE A 1 87 ? 4.565 -2.853 4.937 1.00 91.06 87 ILE A O 1
ATOM 671 N N . ASN A 1 88 ? 6.119 -2.683 3.321 1.00 88.25 88 ASN A N 1
ATOM 672 C CA . ASN A 1 88 ? 7.096 -2.029 4.178 1.00 88.25 88 ASN A CA 1
ATOM 673 C C . ASN A 1 88 ? 6.702 -0.560 4.379 1.00 88.25 88 ASN A C 1
ATOM 675 O O . ASN A 1 88 ? 6.511 0.169 3.405 1.00 88.25 88 ASN A O 1
ATOM 679 N N . LEU A 1 89 ? 6.576 -0.135 5.633 1.00 89.12 89 LEU A N 1
ATOM 680 C CA . LEU A 1 89 ? 6.170 1.218 5.992 1.00 89.12 89 LEU A CA 1
ATOM 681 C C . LEU A 1 89 ? 7.329 1.943 6.671 1.00 89.12 89 LEU A C 1
ATOM 683 O O . LEU A 1 89 ? 7.945 1.403 7.586 1.00 89.12 89 LEU A O 1
ATOM 687 N N . ALA A 1 90 ? 7.568 3.197 6.285 1.00 85.88 90 ALA A N 1
ATOM 688 C CA . ALA A 1 90 ? 8.480 4.075 7.020 1.00 85.88 90 ALA A CA 1
ATOM 689 C C . ALA A 1 90 ? 7.915 4.456 8.401 1.00 85.88 90 ALA A C 1
ATOM 691 O O . ALA A 1 90 ? 8.664 4.642 9.357 1.00 85.88 90 ALA A O 1
ATOM 692 N N . THR A 1 91 ? 6.586 4.548 8.507 1.00 85.31 91 THR A N 1
ATOM 693 C CA . THR A 1 91 ? 5.870 4.856 9.748 1.00 85.31 91 THR A CA 1
ATOM 694 C C . THR A 1 91 ? 4.966 3.682 10.119 1.00 85.31 91 THR A C 1
ATOM 696 O O . THR A 1 91 ? 4.163 3.254 9.289 1.00 85.31 91 THR A O 1
ATOM 699 N N . PRO A 1 92 ? 5.064 3.139 11.343 1.00 86.00 92 PRO A N 1
ATOM 700 C CA . PRO A 1 92 ? 4.253 2.000 11.744 1.00 86.00 92 PRO A CA 1
ATOM 701 C C . PRO A 1 92 ? 2.771 2.379 11.855 1.00 86.00 92 PRO A C 1
ATOM 703 O O . PRO A 1 92 ? 2.413 3.349 12.519 1.00 86.00 92 PRO A O 1
ATOM 706 N N . ILE A 1 93 ? 1.907 1.564 11.249 1.00 89.06 93 ILE A N 1
ATOM 707 C CA . ILE A 1 93 ? 0.456 1.615 11.468 1.00 89.06 93 ILE A CA 1
ATOM 708 C C . ILE A 1 93 ? 0.144 1.007 12.837 1.00 89.06 93 ILE A C 1
ATOM 710 O O . ILE A 1 93 ? 0.573 -0.111 13.136 1.00 89.06 93 ILE A O 1
ATOM 714 N N . THR A 1 94 ? -0.630 1.725 13.650 1.00 88.06 94 THR A N 1
ATOM 715 C CA . THR A 1 94 ? -1.030 1.294 15.000 1.00 88.06 94 THR A CA 1
ATOM 716 C C . THR A 1 94 ? -2.545 1.334 15.168 1.00 88.06 94 THR A C 1
ATOM 718 O O . THR A 1 94 ? -3.231 2.147 14.550 1.00 88.06 94 THR A O 1
ATOM 721 N N . ALA A 1 95 ? -3.086 0.426 15.982 1.00 85.25 95 ALA A N 1
ATOM 722 C CA . ALA A 1 95 ? -4.498 0.455 16.347 1.00 85.25 95 ALA A CA 1
ATOM 723 C C . ALA A 1 95 ? -4.744 1.532 17.416 1.00 85.25 95 ALA A C 1
ATOM 725 O O . ALA A 1 95 ? -3.920 1.711 18.311 1.00 85.25 95 ALA A O 1
ATOM 726 N N . GLY A 1 96 ? -5.875 2.230 17.329 1.00 79.50 96 GLY A N 1
ATOM 727 C CA . GLY A 1 96 ? -6.281 3.230 18.315 1.00 79.50 96 GLY A CA 1
ATOM 728 C C . GLY A 1 96 ? -7.217 4.281 17.732 1.00 79.50 96 GLY A C 1
ATOM 729 O O . GLY A 1 96 ? -7.164 4.583 16.535 1.00 79.50 96 GLY A O 1
ATOM 730 N N . ASP A 1 97 ? -8.065 4.847 18.586 1.00 71.50 97 ASP A N 1
ATOM 731 C CA . ASP A 1 97 ? -8.959 5.937 18.208 1.00 71.50 97 ASP A CA 1
ATOM 732 C C . ASP A 1 97 ? -8.152 7.172 17.779 1.00 71.50 97 ASP A C 1
ATOM 734 O O . ASP A 1 97 ? -7.131 7.520 18.373 1.00 71.50 97 ASP A O 1
ATOM 738 N N . GLY A 1 98 ? -8.575 7.810 16.686 1.00 77.00 98 GLY A N 1
ATOM 739 C CA . GLY A 1 98 ? -7.896 8.980 16.119 1.00 77.00 98 GLY A CA 1
ATOM 740 C C . GLY A 1 98 ? -6.649 8.683 15.273 1.00 77.00 98 GLY A C 1
ATOM 741 O O . GLY A 1 98 ? -6.084 9.613 14.707 1.00 77.00 98 GLY A O 1
ATOM 742 N N . LYS A 1 99 ? -6.233 7.417 15.117 1.00 85.25 99 LYS A N 1
ATOM 743 C CA . LYS A 1 99 ? -5.060 7.040 14.296 1.00 85.25 99 LYS A CA 1
ATOM 744 C C . LYS A 1 99 ? -5.366 6.776 12.827 1.00 85.25 99 LYS A C 1
ATOM 746 O O . LYS A 1 99 ? -4.449 6.576 12.038 1.00 85.25 99 LYS A O 1
ATOM 751 N N . THR A 1 100 ? -6.637 6.786 12.433 1.00 85.62 100 THR A N 1
ATOM 752 C CA . THR A 1 100 ? -7.056 6.443 11.067 1.00 85.62 100 THR A CA 1
ATOM 753 C C . THR A 1 100 ? -6.387 7.326 10.015 1.00 85.62 100 THR A C 1
ATOM 755 O O . THR A 1 100 ? -5.841 6.791 9.058 1.00 85.62 100 THR A O 1
ATOM 758 N N . ALA A 1 101 ? -6.357 8.647 10.208 1.00 87.62 101 ALA A N 1
ATOM 759 C CA . ALA A 1 101 ? -5.737 9.567 9.252 1.00 87.62 101 ALA A CA 1
ATOM 760 C C . ALA A 1 101 ? -4.218 9.340 9.125 1.00 87.62 101 ALA A C 1
ATOM 762 O O . ALA A 1 101 ? -3.712 9.198 8.012 1.00 87.62 101 ALA A O 1
ATOM 763 N N . ASP A 1 102 ? -3.514 9.209 10.255 1.00 90.94 102 ASP A N 1
ATOM 764 C CA . ASP A 1 102 ? -2.072 8.923 10.289 1.00 90.94 102 ASP A CA 1
ATOM 765 C C . ASP A 1 102 ? -1.744 7.588 9.599 1.00 90.94 102 ASP A C 1
ATOM 767 O O . ASP A 1 102 ? -0.795 7.482 8.819 1.00 90.94 102 ASP A O 1
ATOM 771 N N . ASN A 1 103 ? -2.565 6.565 9.845 1.00 92.38 103 ASN A N 1
ATOM 772 C CA . ASN A 1 103 ? -2.405 5.241 9.256 1.00 92.38 103 ASN A CA 1
ATOM 773 C C . ASN A 1 103 ? -2.659 5.252 7.738 1.00 92.38 103 ASN A C 1
ATOM 775 O O . ASN A 1 103 ? -1.917 4.609 6.993 1.00 92.38 103 ASN A O 1
ATOM 779 N N . ILE A 1 104 ? -3.676 5.992 7.271 1.00 91.62 104 ILE A N 1
ATOM 780 C CA . ILE A 1 104 ? -3.947 6.189 5.835 1.00 91.62 104 ILE A CA 1
ATOM 781 C C . ILE A 1 104 ? -2.758 6.892 5.189 1.00 91.62 104 ILE A C 1
ATOM 783 O O . ILE A 1 104 ? -2.278 6.448 4.147 1.00 91.62 104 ILE A O 1
ATOM 787 N N . LEU A 1 105 ? -2.238 7.943 5.822 1.00 92.25 105 LEU A N 1
ATOM 788 C CA . LEU A 1 105 ? -1.092 8.691 5.319 1.00 92.25 105 LEU A CA 1
ATOM 789 C C . LEU A 1 105 ? 0.161 7.809 5.201 1.00 92.25 105 LEU A C 1
ATOM 791 O O . LEU A 1 105 ? 0.832 7.826 4.166 1.00 92.25 105 LEU A O 1
ATOM 795 N N . ALA A 1 106 ? 0.455 7.000 6.223 1.00 93.00 106 ALA A N 1
ATOM 796 C CA . ALA A 1 106 ? 1.576 6.062 6.211 1.00 93.00 106 ALA A CA 1
ATOM 797 C C . ALA A 1 106 ? 1.471 5.059 5.050 1.00 93.00 106 ALA A C 1
ATOM 799 O O . ALA A 1 106 ? 2.451 4.822 4.337 1.00 93.00 106 ALA A O 1
ATOM 800 N N . LEU A 1 107 ? 0.272 4.517 4.818 1.00 92.94 107 LEU A N 1
ATOM 801 C CA . LEU A 1 107 ? 0.024 3.553 3.750 1.00 92.94 107 LEU A CA 1
ATOM 802 C C . LEU A 1 107 ? 0.064 4.202 2.352 1.00 92.94 107 LEU A C 1
ATOM 804 O O . LEU A 1 107 ? 0.705 3.656 1.451 1.00 92.94 107 LEU A O 1
ATOM 808 N N . LYS A 1 108 ? -0.521 5.401 2.184 1.00 93.50 108 LYS A N 1
ATOM 809 C CA . LYS A 1 108 ? -0.439 6.209 0.950 1.00 93.50 108 LYS A CA 1
ATOM 810 C C . LYS A 1 108 ? 1.019 6.480 0.570 1.00 93.50 108 LYS A C 1
ATOM 812 O O . LYS A 1 108 ? 1.399 6.279 -0.584 1.00 93.50 108 LYS A O 1
ATOM 817 N N . ASN A 1 109 ? 1.851 6.868 1.539 1.00 92.81 109 ASN A N 1
ATOM 818 C CA . ASN A 1 109 ? 3.275 7.129 1.318 1.00 92.81 109 ASN A CA 1
ATOM 819 C C . ASN A 1 109 ? 4.044 5.868 0.915 1.00 92.81 109 ASN A C 1
ATOM 821 O O . ASN A 1 109 ? 4.800 5.902 -0.054 1.00 92.81 109 ASN A O 1
ATOM 825 N N . ALA A 1 110 ? 3.813 4.743 1.594 1.00 92.75 110 ALA A N 1
ATOM 826 C CA . ALA A 1 110 ? 4.452 3.481 1.235 1.00 92.75 110 ALA A CA 1
ATOM 827 C C . ALA A 1 110 ? 4.084 3.032 -0.186 1.00 92.75 110 ALA A C 1
ATOM 829 O O . ALA A 1 110 ? 4.958 2.644 -0.962 1.00 92.75 110 ALA A O 1
ATOM 830 N N . CYS A 1 111 ? 2.810 3.161 -0.562 1.00 93.38 111 CYS A N 1
ATOM 831 C CA . CYS A 1 111 ? 2.366 2.883 -1.922 1.00 93.38 111 CYS A CA 1
ATOM 832 C C . CYS A 1 111 ? 2.975 3.832 -2.953 1.00 93.38 111 CYS A C 1
ATOM 834 O O . CYS A 1 111 ? 3.403 3.380 -4.013 1.00 93.38 111 CYS A O 1
ATOM 836 N N . LYS A 1 112 ? 3.077 5.128 -2.644 1.00 92.12 112 LYS A N 1
ATOM 837 C CA . LYS A 1 112 ? 3.742 6.106 -3.512 1.00 92.12 112 LYS A CA 1
ATOM 838 C C . LYS A 1 112 ? 5.197 5.709 -3.775 1.00 92.12 112 LYS A C 1
ATOM 840 O O . LYS A 1 112 ? 5.594 5.619 -4.934 1.00 92.12 112 LYS A O 1
ATOM 845 N N . THR A 1 113 ? 5.957 5.400 -2.725 1.00 91.25 113 THR A N 1
ATOM 846 C CA . THR A 1 113 ? 7.354 4.959 -2.843 1.00 91.25 113 THR A CA 1
ATOM 847 C C . THR A 1 113 ? 7.475 3.656 -3.631 1.00 91.25 113 THR A C 1
ATOM 849 O O . THR A 1 113 ? 8.316 3.560 -4.522 1.00 91.25 113 THR A O 1
ATOM 852 N N . LEU A 1 114 ? 6.614 2.671 -3.355 1.00 91.50 114 LEU A N 1
ATOM 853 C CA . LEU A 1 114 ? 6.626 1.386 -4.052 1.00 91.50 114 LEU A CA 1
ATOM 854 C C . LEU A 1 114 ? 6.353 1.552 -5.555 1.00 91.50 114 LEU A C 1
ATOM 856 O O . LEU A 1 114 ? 7.075 0.994 -6.374 1.00 91.50 114 LEU A O 1
ATOM 860 N N . LEU A 1 115 ? 5.354 2.355 -5.930 1.00 90.38 115 LEU A N 1
ATOM 861 C CA . LEU A 1 115 ? 4.975 2.583 -7.329 1.00 90.38 115 LEU A CA 1
ATOM 862 C C . LEU A 1 115 ? 5.999 3.412 -8.117 1.00 90.38 115 LEU A C 1
ATOM 864 O O . LEU A 1 115 ? 6.076 3.284 -9.340 1.00 90.38 115 LEU A O 1
ATOM 868 N N . GLN A 1 116 ? 6.780 4.249 -7.431 1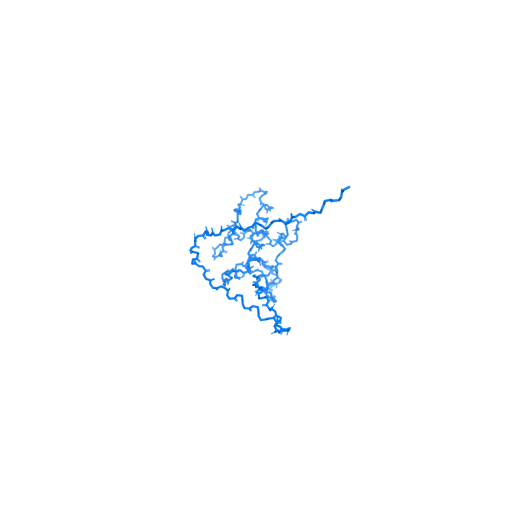.00 90.69 116 GLN A N 1
ATOM 869 C CA . GLN A 1 116 ? 7.870 5.027 -8.025 1.00 90.69 116 GLN A CA 1
ATOM 870 C C . GLN A 1 116 ? 9.159 4.219 -8.217 1.00 90.69 116 GLN A C 1
ATOM 872 O O . GLN A 1 116 ? 10.056 4.686 -8.916 1.00 90.69 116 GLN A O 1
ATOM 877 N N . LYS A 1 117 ? 9.257 3.013 -7.642 1.00 88.19 117 LYS A N 1
ATOM 878 C CA . LYS A 1 117 ? 10.413 2.128 -7.809 1.00 88.19 117 LYS A CA 1
ATOM 879 C C . LYS A 1 117 ? 10.624 1.808 -9.292 1.00 88.19 117 LYS A C 1
ATOM 881 O O . LYS A 1 117 ? 9.706 1.325 -9.944 1.00 88.19 117 LYS A O 1
ATOM 886 N N . SER A 1 118 ? 11.820 2.063 -9.810 1.00 84.88 118 SER A N 1
ATOM 887 C CA . SER A 1 118 ? 12.212 1.793 -11.205 1.00 84.88 118 SER A CA 1
ATOM 888 C C . SER A 1 118 ? 13.375 0.802 -11.326 1.00 84.88 118 SER A C 1
ATOM 890 O O . SER A 1 118 ? 13.651 0.297 -12.408 1.00 84.88 118 SER A O 1
ATOM 892 N N . GLU A 1 119 ? 14.038 0.478 -10.216 1.00 83.06 119 GLU A N 1
ATOM 893 C CA . GLU A 1 119 ? 15.195 -0.418 -10.175 1.00 83.06 119 GLU A CA 1
ATOM 894 C C . GLU A 1 119 ? 14.881 -1.671 -9.359 1.00 83.06 119 GLU A C 1
ATOM 896 O O . GLU A 1 119 ? 14.177 -1.600 -8.351 1.00 83.06 119 GLU A O 1
ATOM 901 N N . ASN A 1 120 ? 15.436 -2.821 -9.759 1.00 82.69 120 ASN A N 1
ATOM 902 C CA . ASN A 1 120 ? 15.276 -4.099 -9.051 1.00 82.69 120 ASN A CA 1
ATOM 903 C C . ASN A 1 120 ? 13.803 -4.455 -8.769 1.00 82.69 120 ASN A C 1
ATOM 905 O O . ASN A 1 120 ? 13.463 -4.898 -7.667 1.00 82.69 120 ASN A O 1
ATOM 909 N N . ILE A 1 121 ? 12.922 -4.204 -9.743 1.00 83.94 121 ILE A N 1
ATOM 910 C CA . ILE A 1 121 ? 11.515 -4.599 -9.672 1.00 83.94 121 ILE A CA 1
ATOM 911 C C . ILE A 1 121 ? 11.450 -6.124 -9.748 1.00 83.94 121 ILE A C 1
ATOM 913 O O . ILE A 1 121 ? 11.772 -6.715 -10.777 1.00 83.94 121 ILE A O 1
ATOM 917 N N . VAL A 1 122 ? 11.018 -6.758 -8.663 1.00 88.06 122 VAL A N 1
ATOM 918 C CA . VAL A 1 122 ? 10.795 -8.208 -8.601 1.00 88.06 122 VAL A CA 1
ATOM 919 C C . VAL A 1 122 ? 9.302 -8.521 -8.534 1.00 88.06 122 VAL A C 1
ATOM 921 O O . VAL A 1 122 ? 8.494 -7.666 -8.170 1.00 88.06 122 VAL A O 1
ATOM 924 N N . ASP A 1 123 ? 8.912 -9.766 -8.813 1.00 88.94 123 ASP A N 1
ATOM 925 C CA . ASP A 1 123 ? 7.498 -10.182 -8.778 1.00 88.94 123 ASP A CA 1
ATOM 926 C C . ASP A 1 123 ? 6.827 -9.910 -7.427 1.00 88.94 123 ASP A C 1
ATOM 928 O O . ASP A 1 123 ? 5.644 -9.580 -7.368 1.00 88.94 123 ASP A O 1
ATOM 932 N N . LYS A 1 124 ? 7.600 -9.956 -6.335 1.00 88.62 124 LYS A N 1
ATOM 933 C CA . LYS A 1 124 ? 7.111 -9.597 -4.997 1.00 88.62 124 LYS A CA 1
ATOM 934 C C . LYS A 1 124 ? 6.684 -8.130 -4.902 1.00 88.62 124 LYS A C 1
ATOM 936 O O . LYS A 1 124 ? 5.715 -7.852 -4.205 1.00 88.62 124 LYS A O 1
ATOM 941 N N . ASP A 1 125 ? 7.357 -7.205 -5.589 1.00 89.44 125 ASP A N 1
ATOM 942 C CA . ASP A 1 125 ? 6.962 -5.790 -5.608 1.00 89.44 125 ASP A CA 1
ATOM 943 C C . ASP A 1 125 ? 5.657 -5.604 -6.388 1.00 89.44 125 ASP A C 1
ATOM 945 O O . ASP A 1 125 ? 4.771 -4.870 -5.951 1.00 89.44 125 ASP A O 1
ATOM 949 N N . LYS A 1 126 ? 5.514 -6.323 -7.512 1.00 90.12 126 LYS A N 1
ATOM 950 C CA . LYS A 1 126 ? 4.294 -6.341 -8.331 1.00 90.12 126 LYS A CA 1
ATOM 951 C C . LYS A 1 126 ? 3.107 -6.882 -7.530 1.00 90.12 126 LYS A C 1
ATOM 953 O O . LYS A 1 126 ? 2.067 -6.230 -7.461 1.00 90.12 126 LYS A O 1
ATOM 958 N N . GLU A 1 127 ? 3.275 -8.030 -6.871 1.00 91.19 127 GLU A N 1
ATOM 959 C CA . GLU A 1 127 ? 2.278 -8.627 -5.970 1.00 91.19 127 GLU A CA 1
ATOM 960 C C . GLU A 1 127 ? 1.890 -7.646 -4.850 1.00 91.19 127 GLU A C 1
ATOM 962 O O . GLU A 1 127 ? 0.711 -7.432 -4.571 1.00 91.19 127 GLU A O 1
ATOM 967 N N . MET A 1 128 ? 2.879 -6.990 -4.240 1.00 91.88 128 MET A N 1
ATOM 968 C CA . MET A 1 128 ? 2.655 -6.045 -3.150 1.00 91.88 128 MET A CA 1
ATOM 969 C C . MET A 1 128 ? 1.877 -4.811 -3.599 1.00 91.88 128 MET A C 1
ATOM 971 O O . MET A 1 128 ? 0.917 -4.425 -2.935 1.00 91.88 128 MET A O 1
ATOM 975 N N . ALA A 1 129 ? 2.221 -4.234 -4.749 1.00 92.06 129 ALA A N 1
ATOM 976 C CA . ALA A 1 129 ? 1.482 -3.118 -5.320 1.00 92.06 129 ALA A CA 1
ATOM 977 C C . ALA A 1 129 ? 0.042 -3.517 -5.681 1.00 92.06 129 ALA A C 1
ATOM 979 O O . ALA A 1 129 ? -0.888 -2.764 -5.394 1.00 92.06 129 ALA A O 1
ATOM 980 N N . ARG A 1 130 ? -0.174 -4.716 -6.241 1.00 91.75 130 ARG A N 1
ATOM 981 C CA . ARG A 1 130 ? -1.521 -5.238 -6.544 1.00 91.75 130 ARG A CA 1
ATOM 982 C C . ARG A 1 130 ? -2.367 -5.468 -5.293 1.00 91.75 130 ARG A C 1
ATOM 984 O O . ARG A 1 130 ? -3.576 -5.271 -5.342 1.00 91.75 130 ARG A O 1
ATOM 991 N N . ASN A 1 131 ? -1.748 -5.852 -4.183 1.00 91.81 131 ASN A N 1
ATOM 992 C CA . ASN A 1 131 ? -2.453 -6.095 -2.929 1.00 91.81 131 ASN A CA 1
ATOM 993 C C . ASN A 1 131 ? -2.728 -4.806 -2.144 1.00 91.81 131 ASN A C 1
ATOM 995 O O . ASN A 1 131 ? -3.798 -4.667 -1.558 1.00 91.81 131 ASN A O 1
ATOM 999 N N . TRP A 1 132 ? -1.793 -3.858 -2.129 1.00 93.69 132 TRP A N 1
ATOM 1000 C CA . TRP A 1 132 ? -1.857 -2.711 -1.216 1.00 93.69 132 TRP A CA 1
ATOM 1001 C C . TRP A 1 132 ? -2.132 -1.371 -1.897 1.00 93.69 132 TRP A C 1
ATOM 1003 O O . TRP A 1 132 ? -2.593 -0.452 -1.234 1.00 93.69 132 TRP A O 1
ATOM 1013 N N . CYS A 1 133 ? -1.873 -1.244 -3.199 1.00 94.38 133 CYS A N 1
ATOM 1014 C CA . CYS A 1 133 ? -1.923 0.035 -3.920 1.00 94.38 133 CYS A CA 1
ATOM 1015 C C . CYS A 1 133 ? -2.924 0.034 -5.085 1.00 94.38 133 CYS A C 1
ATOM 1017 O O . CYS A 1 133 ? -2.960 0.984 -5.868 1.00 94.38 133 CYS A O 1
ATOM 1019 N N . ASN A 1 134 ? -3.723 -1.027 -5.206 1.00 92.75 134 ASN A N 1
ATOM 1020 C CA . ASN A 1 134 ? -4.715 -1.223 -6.256 1.00 92.75 134 ASN A CA 1
ATOM 1021 C C . ASN A 1 134 ? -6.124 -1.166 -5.666 1.00 92.75 134 ASN A C 1
ATOM 1023 O O . ASN A 1 134 ? -6.430 -1.859 -4.695 1.00 92.75 134 ASN A O 1
ATOM 1027 N N . LYS A 1 135 ? -7.011 -0.412 -6.304 1.00 89.62 135 LYS A N 1
ATOM 1028 C CA . LYS A 1 135 ? -8.426 -0.318 -5.943 1.00 89.62 135 LYS A CA 1
ATOM 1029 C C . LYS A 1 135 ? -9.166 -1.636 -6.165 1.00 89.62 135 LYS A C 1
ATOM 1031 O O . LYS A 1 135 ? -10.102 -1.957 -5.444 1.00 89.62 135 LYS A O 1
ATOM 1036 N N . LYS A 1 136 ? -8.707 -2.439 -7.128 1.00 87.94 136 LYS A N 1
ATOM 1037 C CA . LYS A 1 136 ? -9.229 -3.784 -7.410 1.00 87.94 136 LYS A CA 1
ATOM 1038 C C . LYS A 1 136 ? -8.588 -4.869 -6.536 1.00 87.94 136 LYS A C 1
ATOM 1040 O O . LYS A 1 136 ? -8.747 -6.053 -6.833 1.00 87.94 136 LYS A O 1
ATOM 1045 N N . SER A 1 137 ? -7.845 -4.485 -5.495 1.00 88.88 137 SER A N 1
ATOM 1046 C CA . SER A 1 137 ? -7.178 -5.428 -4.602 1.00 88.88 137 SER A CA 1
ATOM 1047 C C . SER A 1 137 ? -8.163 -6.435 -4.007 1.00 88.88 137 SER A C 1
ATOM 1049 O O . SER A 1 137 ? -9.229 -6.069 -3.516 1.00 88.88 137 SER A O 1
ATOM 1051 N N . ALA A 1 138 ? -7.760 -7.707 -3.976 1.00 87.81 138 ALA A N 1
ATOM 1052 C CA . ALA A 1 138 ? -8.504 -8.769 -3.300 1.00 87.81 138 ALA A CA 1
ATOM 1053 C C . ALA A 1 138 ? -8.611 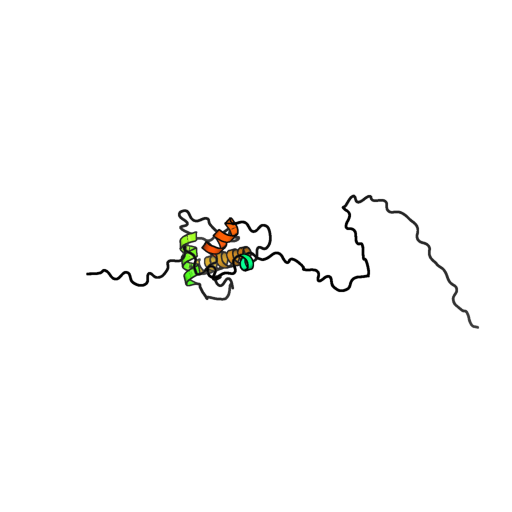-8.556 -1.776 1.00 87.81 138 ALA A C 1
ATOM 1055 O O . ALA A 1 138 ? -9.399 -9.226 -1.109 1.00 87.81 138 ALA A O 1
ATOM 1056 N N . LEU A 1 139 ? -7.812 -7.641 -1.215 1.00 88.50 139 LEU A N 1
ATOM 1057 C CA . LEU A 1 139 ? -7.848 -7.296 0.204 1.00 88.50 139 LEU A CA 1
ATOM 1058 C C . LEU A 1 139 ? -9.032 -6.396 0.560 1.00 88.50 139 LEU A C 1
ATOM 1060 O O . LEU A 1 139 ? -9.461 -6.392 1.716 1.00 88.50 139 LEU A O 1
ATOM 1064 N N . ILE A 1 140 ? -9.551 -5.655 -0.418 1.00 87.44 140 ILE A N 1
ATOM 1065 C CA . ILE A 1 140 ? -10.703 -4.778 -0.248 1.00 87.44 140 ILE A CA 1
ATOM 1066 C C . ILE A 1 140 ? -11.959 -5.637 -0.446 1.00 87.44 140 ILE A C 1
ATOM 1068 O O . ILE A 1 140 ? -12.108 -6.261 -1.502 1.00 87.44 140 ILE A O 1
ATOM 1072 N N . PRO A 1 141 ? -12.874 -5.704 0.539 1.00 82.19 141 PRO A N 1
ATOM 1073 C CA . PRO A 1 141 ? -14.129 -6.420 0.370 1.00 82.19 141 PRO A CA 1
ATOM 1074 C C . PRO A 1 141 ? -14.895 -5.825 -0.813 1.00 82.19 141 PRO A C 1
ATOM 1076 O O . PRO A 1 141 ? -15.300 -4.662 -0.776 1.00 82.19 141 PRO A O 1
ATOM 1079 N N . LYS A 1 142 ? -15.106 -6.612 -1.873 1.00 71.25 142 LYS A N 1
ATOM 1080 C CA . LYS A 1 142 ? -16.060 -6.226 -2.914 1.00 71.25 142 LYS A CA 1
ATOM 1081 C C . LYS A 1 142 ? -17.435 -6.213 -2.264 1.00 71.25 142 LYS A C 1
ATOM 1083 O O . LYS A 1 142 ? -17.798 -7.185 -1.603 1.00 71.25 142 LYS A O 1
ATOM 1088 N N . ALA A 1 143 ? -18.178 -5.118 -2.421 1.00 57.84 143 ALA A N 1
ATOM 1089 C CA . ALA A 1 143 ? -19.588 -5.118 -2.070 1.00 57.84 143 ALA A CA 1
ATOM 1090 C C . ALA A 1 143 ? -20.228 -6.279 -2.837 1.00 57.84 143 ALA A C 1
ATOM 1092 O O . ALA A 1 143 ? -20.205 -6.294 -4.066 1.00 57.84 143 ALA A O 1
ATOM 1093 N N . THR A 1 144 ? -20.681 -7.298 -2.116 1.00 45.78 144 THR A N 1
ATOM 1094 C CA . THR A 1 144 ? -21.357 -8.449 -2.693 1.00 45.78 144 THR A CA 1
ATOM 1095 C C . THR A 1 144 ? -22.635 -7.925 -3.338 1.00 45.78 144 THR A C 1
ATOM 1097 O O . THR A 1 144 ? -23.623 -7.677 -2.649 1.00 45.78 144 THR A O 1
ATOM 1100 N N . GLU A 1 145 ? -22.623 -7.692 -4.649 1.00 45.22 145 GLU A N 1
ATOM 1101 C CA . GLU A 1 145 ? -23.866 -7.565 -5.398 1.00 45.22 145 GLU A CA 1
ATOM 1102 C C . GLU A 1 145 ? -24.606 -8.902 -5.273 1.00 45.22 145 GLU A C 1
ATOM 1104 O O . GLU A 1 145 ? -24.184 -9.924 -5.805 1.00 45.22 145 GLU A O 1
ATOM 1109 N N . GLY A 1 146 ? -25.671 -8.891 -4.471 1.00 48.22 146 GLY A N 1
ATOM 1110 C CA . GLY A 1 146 ? -26.813 -9.794 -4.565 1.00 48.22 146 GLY A CA 1
ATOM 1111 C C . GLY A 1 146 ? -26.525 -11.295 -4.620 1.00 48.22 146 GLY A C 1
ATOM 1112 O O . GLY A 1 146 ? -26.720 -11.924 -5.652 1.00 48.22 146 GLY A O 1
ATOM 1113 N N . SER A 1 147 ? -26.246 -11.919 -3.477 1.00 43.97 147 SER A N 1
ATOM 1114 C CA . SER A 1 147 ? -26.773 -13.272 -3.244 1.00 43.97 147 SER A CA 1
ATOM 1115 C C . SER A 1 147 ? -28.095 -13.135 -2.494 1.00 43.97 147 SER A C 1
ATOM 1117 O O . SER A 1 147 ? -28.136 -13.185 -1.268 1.00 43.97 147 SER A O 1
ATOM 1119 N N . LEU A 1 148 ? -29.172 -12.884 -3.247 1.00 44.88 148 LEU A N 1
ATOM 1120 C CA . LEU A 1 148 ? -30.534 -13.080 -2.751 1.00 44.88 148 LEU A CA 1
ATOM 1121 C C . LEU A 1 148 ? -30.675 -14.553 -2.320 1.00 44.88 148 LEU A C 1
ATOM 1123 O O . LEU A 1 148 ? -30.319 -15.433 -3.110 1.00 44.88 148 LEU A O 1
ATOM 1127 N N . PRO A 1 149 ? -31.213 -14.861 -1.127 1.00 52.16 149 PRO A N 1
ATOM 1128 C CA . PRO A 1 149 ? -31.632 -16.219 -0.828 1.00 52.16 149 PRO A CA 1
ATOM 1129 C C . PRO A 1 149 ? -32.789 -16.569 -1.766 1.00 52.16 149 PRO A C 1
ATOM 1131 O O . PRO A 1 149 ? -33.829 -15.911 -1.773 1.00 52.16 149 PRO A O 1
ATOM 1134 N N . ARG A 1 150 ? -32.580 -17.589 -2.599 1.00 45.31 150 ARG A N 1
ATOM 1135 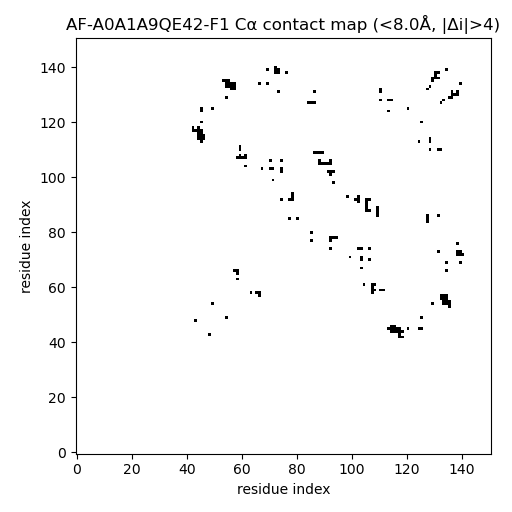C CA . ARG A 1 150 ? -33.646 -18.211 -3.379 1.00 45.31 150 ARG A CA 1
ATOM 1136 C C . ARG A 1 150 ? -34.513 -18.980 -2.377 1.00 45.31 150 ARG A C 1
ATOM 1138 O O . ARG A 1 150 ? -34.060 -19.994 -1.849 1.00 45.31 150 ARG A O 1
ATOM 1145 N N . ALA A 1 151 ? -35.662 -18.397 -2.041 1.00 62.31 151 ALA A N 1
ATOM 1146 C CA . ALA A 1 151 ? -36.733 -19.053 -1.295 1.00 62.31 151 ALA A CA 1
ATOM 1147 C C . ALA A 1 151 ? -37.365 -20.174 -2.130 1.00 62.31 151 ALA A C 1
ATOM 1149 O O . ALA A 1 151 ? -37.350 -20.050 -3.381 1.00 62.31 151 ALA A O 1
#

Secondary structure (DSSP, 8-state):
---------------------------------S-------PPPPHHHHT-STT--B----TT--TTHHHHHHHHHHHHS-TTPPPPP-SS----STT-HHHHHHHHHHHHHHHHH--SS--HHHHHHHHHHSBTT-TTS-----------

Nearest PDB structures (foldseek):
  6eb6-assembly1_A  TM=3.270E-01  e=9.654E+00  Homo sapiens

Solvent-accessible surface area (backbone atoms only — not comparable to full-atom values): 10149 Å² total; per-residue (Å²): 137,89,83,83,91,82,89,82,89,82,90,82,82,84,86,84,90,74,90,76,90,72,78,91,75,84,82,73,82,69,94,76,69,89,89,69,83,77,77,75,80,69,65,61,27,43,51,64,74,47,64,52,98,86,48,44,74,50,66,49,57,87,89,51,73,60,60,50,67,58,43,50,42,44,48,55,39,66,78,56,38,84,91,55,84,78,78,79,55,95,50,85,74,68,91,60,90,88,34,62,66,61,37,42,47,32,51,26,48,33,38,46,56,56,37,61,38,44,69,90,82,45,72,68,55,55,53,46,42,45,52,74,33,23,68,74,13,86,67,41,84,72,81,76,81,74,84,72,82,83,125